Protein AF-F6HJ03-F1 (afdb_monomer)

Nearest PDB structures (foldseek):
  4quk-assembly1_A  TM=8.136E-01  e=7.201E-13  Medicago truncatula
  4qtz-assembly1_A  TM=8.258E-01  e=1.066E-12  Medicago truncatula
  4r1t-assembly1_A  TM=7.647E-01  e=1.677E-07  Petunia x hybrida
  2c29-assembly1_D  TM=6.782E-01  e=1.256E-05  Vitis vinifera
  3c1t-assembly2_B  TM=6.878E-01  e=2.752E-05  Vitis vinifera

Solvent-accessible surface area (backbone atoms only — not comparable to full-atom values): 9774 Å² total; per-residue (Å²): 106,65,47,39,79,55,58,88,66,86,64,42,62,86,41,71,45,50,74,85,47,59,46,37,60,68,57,24,58,76,70,65,36,58,72,38,32,53,49,38,52,54,51,54,50,53,54,50,53,55,52,48,51,52,51,50,51,71,71,37,88,82,54,78,61,91,72,80,70,80,69,57,94,47,88,81,75,65,86,75,71,50,90,58,79,78,68,75,54,71,70,57,54,47,53,53,46,40,70,77,38,69,79,51,91,69,82,91,69,70,100,59,93,64,80,78,77,60,49,42,41,59,48,44,64,71,37,44,75,72,73,54,80,71,74,55,67,70,58,55,51,48,54,50,53,52,54,35,37,78,69,67,76,48,88,122

InterPro domains:
  IPR036291 NAD(P)-binding domain superfamily [SSF51735] (3-151)
  IPR050425 NAD(P)-dependent dehydratase-like [PTHR10366] (2-48)

Foldseek 3Di:
DLFWDADPDAFAAADETELVGGHDLVSCVVVVVVSSNVVNVVVVVVVVVVVVVVVCCVPDPVVPDPDPPVPPPDVLPDHDADPDDAWDDVQVVQVLCCVVCVVPPDDNDDPDPDPDRHTYHYDHPSVVVVVDDDDDPSVVSVVVVVVCVVVVVDDD

Radius of gyration: 21.05 Å; Cα contacts (8 Å, |Δi|>4): 132; chains: 1; bounding box: 58×28×56 Å

Sequence (156 aa):
MASVAINGKPLAPDVLVDESWFLDPVFCEKSKLWYMLSKTLDEEAAWKDVAMAHIQAYELPMARGRYCLVGSELPMARGRYCLVGSILHCSETMKILQKLYPALNLPEKCADDKPYEPTHMVSQEKTKSLGIDFTPLEESLKDTVESLRERNFVSF

Mean predicted aligned error: 9.6 Å

Secondary structure (DSSP, 8-state):
-TTSS-SSS---TT-EE-TT----HHHHHHTT-HHHHHHHHHHHHHHHHHHHHHHHHHH-TT--S-------S-TT--S-----S----HHHHHHHHHHH-TTS----S-SS-SPPPPP-EE--HHHHHTT-PPPPHHHHHHHHHHHHHHTTS---

pLDDT: mean 79.63, std 11.71, range [48.16, 94.5]

Structure (mmCIF, N/CA/C/O backbone):
data_AF-F6HJ03-F1
#
_entry.id   AF-F6HJ03-F1
#
loop_
_atom_site.group_PDB
_atom_site.id
_atom_site.type_symbol
_atom_site.label_atom_id
_atom_site.label_alt_id
_atom_site.label_comp_id
_atom_site.label_asym_id
_atom_site.label_entity_id
_atom_site.label_seq_id
_atom_site.pdbx_PDB_ins_code
_atom_site.Cartn_x
_atom_site.Cartn_y
_atom_site.Cartn_z
_atom_site.occupancy
_atom_site.B_iso_or_equiv
_atom_site.auth_seq_id
_atom_site.auth_comp_id
_atom_site.auth_asym_id
_atom_site.auth_atom_id
_atom_site.pdbx_PDB_model_num
ATOM 1 N N . MET A 1 1 ? 2.002 -0.139 -3.272 1.00 54.53 1 MET A N 1
ATOM 2 C CA . MET A 1 1 ? 0.893 -0.251 -4.246 1.00 54.53 1 MET A CA 1
ATOM 3 C C . MET A 1 1 ? 0.705 0.988 -5.122 1.00 54.53 1 MET A C 1
ATOM 5 O O . MET A 1 1 ? -0.159 0.965 -5.978 1.00 54.53 1 MET A O 1
ATOM 9 N N . ALA A 1 2 ? 1.495 2.064 -4.977 1.00 53.56 2 ALA A N 1
ATOM 10 C CA . ALA A 1 2 ? 1.206 3.309 -5.697 1.00 53.56 2 ALA A CA 1
ATOM 11 C C . ALA A 1 2 ? 1.231 3.196 -7.239 1.00 53.56 2 ALA A C 1
ATOM 13 O O . ALA A 1 2 ? 0.485 3.901 -7.905 1.00 53.56 2 ALA A O 1
ATOM 14 N N . SER A 1 3 ? 2.055 2.297 -7.788 1.00 55.41 3 SER A N 1
ATOM 15 C CA . SER A 1 3 ? 2.236 2.086 -9.234 1.00 55.41 3 SER A CA 1
ATOM 16 C C . SER A 1 3 ? 1.724 0.730 -9.748 1.00 55.41 3 SER A C 1
ATOM 18 O O . SER A 1 3 ? 1.888 0.400 -10.923 1.00 55.41 3 SER A O 1
ATOM 20 N N . VAL A 1 4 ? 1.086 -0.070 -8.886 1.00 60.31 4 VAL A N 1
ATOM 21 C CA . VAL A 1 4 ? 0.601 -1.424 -9.199 1.00 60.31 4 VAL A CA 1
ATOM 22 C C . VAL A 1 4 ? -0.809 -1.577 -8.627 1.00 60.31 4 VAL A C 1
ATOM 24 O O . VAL A 1 4 ? -1.017 -1.232 -7.469 1.00 60.31 4 VAL A O 1
ATOM 27 N N . ALA A 1 5 ? -1.738 -2.123 -9.422 1.00 62.19 5 ALA A N 1
ATOM 28 C CA . ALA A 1 5 ? -3.153 -2.408 -9.105 1.00 62.19 5 ALA A CA 1
ATOM 29 C C . ALA A 1 5 ? -4.219 -1.362 -9.506 1.00 62.19 5 ALA A C 1
ATOM 31 O O . ALA A 1 5 ? -5.397 -1.601 -9.267 1.00 62.19 5 ALA A O 1
ATOM 32 N N . ILE A 1 6 ? -3.880 -0.260 -10.192 1.00 62.94 6 ILE A N 1
ATOM 33 C CA . ILE A 1 6 ? -4.892 0.693 -10.703 1.00 62.94 6 ILE A CA 1
ATOM 34 C C . ILE A 1 6 ? -4.880 0.739 -12.236 1.00 62.94 6 ILE A C 1
ATOM 36 O O . ILE A 1 6 ? -4.300 1.618 -12.860 1.00 62.94 6 ILE A O 1
ATOM 40 N N . ASN A 1 7 ? -5.519 -0.239 -12.870 1.00 63.06 7 ASN A N 1
ATOM 41 C CA . ASN A 1 7 ? -5.595 -0.341 -14.335 1.00 63.06 7 ASN A CA 1
ATOM 42 C C . ASN A 1 7 ? -7.036 -0.434 -14.859 1.00 63.06 7 ASN A C 1
ATOM 44 O O . ASN A 1 7 ? -7.264 -0.893 -15.975 1.00 63.06 7 ASN A O 1
ATOM 48 N N . GLY A 1 8 ? -8.015 -0.062 -14.029 1.00 62.31 8 GLY A N 1
ATOM 49 C CA . GLY A 1 8 ? -9.439 -0.149 -14.356 1.00 62.31 8 GLY A CA 1
ATOM 50 C C . GLY A 1 8 ? -10.001 -1.575 -14.415 1.00 62.31 8 GLY A C 1
ATOM 51 O O . GLY A 1 8 ? -11.199 -1.730 -14.649 1.00 62.31 8 GLY A O 1
ATOM 52 N N . LYS A 1 9 ? -9.186 -2.618 -14.192 1.00 71.88 9 LYS A N 1
ATOM 53 C CA . LYS A 1 9 ? -9.682 -3.993 -14.060 1.00 71.88 9 LYS A CA 1
ATOM 54 C C . LYS A 1 9 ? -10.305 -4.186 -12.673 1.00 71.88 9 LYS A C 1
ATOM 56 O O . LYS A 1 9 ? -9.750 -3.688 -11.693 1.00 71.88 9 LYS A O 1
ATOM 61 N N . PRO A 1 10 ? -11.428 -4.915 -12.565 1.00 72.25 10 PRO A N 1
ATOM 62 C CA . PRO A 1 10 ? -12.015 -5.231 -11.271 1.00 72.25 10 PRO A CA 1
ATOM 63 C C . PRO A 1 10 ? -11.054 -6.104 -10.452 1.00 72.25 10 PRO A C 1
ATOM 65 O O . PRO A 1 10 ? -10.577 -7.134 -10.929 1.00 72.25 10 PRO A O 1
ATOM 68 N N . LEU A 1 11 ? -10.775 -5.681 -9.220 1.00 77.31 11 LEU A N 1
ATOM 69 C CA . LEU A 1 11 ? -9.987 -6.438 -8.249 1.00 77.31 11 LEU A CA 1
ATOM 70 C C . LEU A 1 11 ? -10.939 -7.327 -7.446 1.00 77.31 11 LEU A C 1
ATOM 72 O O . LEU A 1 11 ? -11.557 -6.873 -6.487 1.00 77.31 11 LEU A O 1
ATOM 76 N N . ALA A 1 12 ? -11.106 -8.573 -7.886 1.00 79.19 12 ALA A N 1
ATOM 77 C CA . ALA A 1 12 ? -11.868 -9.584 -7.157 1.00 79.19 12 ALA A CA 1
ATOM 78 C C . ALA A 1 12 ? -10.961 -10.370 -6.179 1.00 79.19 12 ALA A C 1
ATOM 80 O O . ALA A 1 12 ? -9.738 -10.340 -6.336 1.00 79.19 12 ALA A O 1
ATOM 81 N N . PRO A 1 13 ? -11.522 -11.083 -5.181 1.00 79.38 13 PRO A N 1
ATOM 82 C CA . PRO A 1 13 ? -10.727 -11.767 -4.154 1.00 79.38 13 PRO A CA 1
ATOM 83 C C . PRO A 1 13 ? -9.775 -12.858 -4.624 1.00 79.38 13 PRO A C 1
ATOM 85 O O . PRO A 1 13 ? -8.766 -13.130 -3.979 1.00 79.38 13 PRO A O 1
ATOM 88 N N . ASP A 1 14 ? -10.082 -13.467 -5.756 1.00 82.69 14 ASP A N 1
ATOM 89 C CA . ASP A 1 14 ? -9.282 -14.490 -6.415 1.00 82.69 14 ASP A CA 1
ATOM 90 C C . ASP A 1 14 ? -8.195 -13.910 -7.335 1.00 82.69 14 ASP A C 1
ATOM 92 O O . ASP A 1 14 ? -7.347 -14.652 -7.834 1.00 82.69 14 ASP A O 1
ATOM 96 N N . VAL A 1 15 ? -8.173 -12.590 -7.546 1.00 86.56 15 VAL A N 1
ATOM 97 C CA . VAL A 1 15 ? -7.176 -11.939 -8.398 1.00 86.56 15 VAL A CA 1
ATOM 98 C C . VAL A 1 15 ? -5.832 -11.875 -7.678 1.00 86.56 15 VAL A C 1
ATOM 100 O O . VAL A 1 15 ? -5.699 -11.255 -6.620 1.00 86.56 15 VAL A O 1
ATOM 103 N N . LEU A 1 16 ? -4.818 -12.477 -8.303 1.00 86.81 16 LEU A N 1
ATOM 104 C CA . LEU A 1 16 ? -3.418 -12.353 -7.915 1.00 86.81 16 LEU A CA 1
ATOM 105 C C . LEU A 1 16 ? -2.748 -11.247 -8.742 1.00 86.81 16 LEU A C 1
ATOM 107 O O . LEU A 1 16 ? -2.538 -11.386 -9.946 1.00 86.81 16 LEU A O 1
ATOM 111 N N . VAL A 1 17 ? -2.425 -10.140 -8.086 1.00 86.56 17 VAL A N 1
ATOM 112 C CA . VAL A 1 17 ? -1.685 -9.017 -8.664 1.00 86.56 17 VAL A CA 1
ATOM 113 C C . VAL A 1 17 ? -0.187 -9.295 -8.569 1.00 86.56 17 VAL A C 1
ATOM 115 O O . VAL A 1 17 ? 0.306 -9.699 -7.522 1.00 86.56 17 VAL A O 1
ATOM 118 N N . ASP A 1 18 ? 0.556 -9.048 -9.640 1.00 87.06 18 ASP A N 1
ATOM 119 C CA . ASP A 1 18 ? 2.006 -9.256 -9.695 1.00 87.06 18 ASP A CA 1
ATOM 120 C C . ASP A 1 18 ? 2.720 -8.087 -10.395 1.00 87.06 18 ASP A C 1
ATOM 122 O O . ASP A 1 18 ? 2.120 -7.068 -10.754 1.00 87.06 18 ASP A O 1
ATOM 126 N N . GLU A 1 19 ? 4.022 -8.231 -10.625 1.00 86.06 19 GLU A N 1
ATOM 127 C CA . GLU A 1 19 ? 4.853 -7.218 -11.269 1.00 86.06 19 GLU A CA 1
ATOM 128 C C . GLU A 1 19 ? 4.589 -7.027 -12.769 1.00 86.06 19 GLU A C 1
ATOM 130 O O . GLU A 1 19 ? 5.230 -6.169 -13.383 1.00 86.06 19 GLU A O 1
ATOM 135 N N . SER A 1 20 ? 3.672 -7.781 -13.380 1.00 85.25 20 SER A N 1
ATOM 136 C CA . SER A 1 20 ? 3.187 -7.535 -14.743 1.00 85.25 20 SER A CA 1
ATOM 137 C C . SER A 1 20 ? 2.055 -6.504 -14.780 1.00 85.25 20 SER A C 1
ATOM 139 O O . SER A 1 20 ? 1.739 -5.965 -15.841 1.00 85.25 20 SER A O 1
ATOM 141 N N . TRP A 1 21 ? 1.455 -6.179 -13.630 1.00 84.44 21 TRP A N 1
ATOM 142 C CA . TRP A 1 21 ? 0.399 -5.176 -13.549 1.00 84.44 21 TRP A CA 1
ATOM 143 C C . TRP A 1 21 ? 0.998 -3.771 -13.585 1.00 84.44 21 TRP A C 1
ATOM 145 O O . TRP A 1 21 ? 1.752 -3.364 -12.701 1.00 84.44 21 TRP A O 1
ATOM 155 N N . PHE A 1 22 ? 0.647 -3.006 -14.614 1.00 79.50 22 PHE A N 1
ATOM 156 C CA . PHE A 1 22 ? 0.997 -1.593 -14.736 1.00 79.50 22 PHE A CA 1
ATOM 157 C C . PHE A 1 22 ? -0.232 -0.733 -14.488 1.00 79.50 22 PHE A C 1
ATOM 159 O O . PHE A 1 22 ? -1.340 -1.093 -14.887 1.00 79.50 22 PHE A O 1
ATOM 166 N N . LEU A 1 23 ? -0.018 0.385 -13.804 1.00 76.69 23 LEU A N 1
ATOM 167 C CA . LEU A 1 23 ? -1.019 1.422 -13.625 1.00 76.69 23 LEU A CA 1
ATOM 168 C C . LEU A 1 23 ? -1.251 2.153 -14.957 1.00 76.69 23 LEU A C 1
ATOM 170 O O . LEU A 1 23 ? -0.302 2.360 -15.709 1.00 76.69 23 LEU A O 1
ATOM 174 N N . ASP A 1 24 ? -2.501 2.515 -15.259 1.00 82.38 24 ASP A N 1
ATOM 175 C CA . ASP A 1 24 ? -2.847 3.284 -16.464 1.00 82.38 24 ASP A CA 1
ATOM 176 C C . ASP A 1 24 ? -2.868 4.792 -16.131 1.00 82.38 24 ASP A C 1
ATOM 178 O O . ASP A 1 24 ? -3.784 5.247 -15.431 1.00 82.38 24 ASP A O 1
ATOM 182 N N . PRO A 1 25 ? -1.896 5.593 -16.621 1.00 82.75 25 PRO A N 1
ATOM 183 C CA . PRO A 1 25 ? -1.833 7.027 -16.340 1.00 82.75 25 PRO A CA 1
ATOM 184 C C . PRO A 1 25 ? -3.106 7.772 -16.758 1.00 82.75 25 PRO A C 1
ATOM 186 O O . PRO A 1 25 ? -3.555 8.672 -16.048 1.00 82.75 25 PRO A O 1
ATOM 189 N N . VAL A 1 26 ? -3.734 7.357 -17.864 1.00 85.00 26 VAL A N 1
ATOM 190 C CA . VAL A 1 26 ? -4.960 7.977 -18.384 1.00 85.00 26 VAL A CA 1
ATOM 191 C C . VAL A 1 26 ? -6.129 7.702 -17.446 1.00 85.00 26 VAL A C 1
ATOM 193 O O . VAL A 1 26 ? -6.956 8.582 -17.196 1.00 85.00 26 VAL A O 1
ATOM 196 N N . PHE A 1 27 ? -6.207 6.489 -16.898 1.00 83.62 27 PHE A N 1
ATOM 197 C CA . PHE A 1 27 ? -7.199 6.162 -15.879 1.00 83.62 27 PHE A CA 1
ATOM 198 C C . PHE A 1 27 ? -6.979 6.985 -14.604 1.00 83.62 27 PHE A C 1
ATOM 200 O O . PHE A 1 27 ? -7.937 7.542 -14.066 1.00 83.62 27 PHE A O 1
ATOM 207 N N . CYS A 1 28 ? -5.737 7.103 -14.126 1.00 84.06 28 CYS A N 1
ATOM 208 C CA . CYS A 1 28 ? -5.441 7.883 -12.924 1.00 84.06 28 CYS A CA 1
ATOM 209 C C . CYS A 1 28 ? -5.750 9.371 -13.088 1.00 84.06 28 CYS A C 1
ATOM 211 O O . CYS A 1 28 ? -6.293 9.971 -12.160 1.00 84.06 28 CYS A O 1
ATOM 213 N N . GLU A 1 29 ? -5.472 9.952 -14.253 1.00 86.75 29 GLU A N 1
ATOM 214 C CA . GLU A 1 29 ? -5.840 11.334 -14.561 1.00 86.75 29 GLU A CA 1
ATOM 215 C C . GLU A 1 29 ? -7.366 11.521 -14.573 1.00 86.75 29 GLU A C 1
ATOM 217 O O . GLU A 1 29 ? -7.892 12.396 -13.880 1.00 86.75 29 GLU A O 1
ATOM 222 N N . LYS A 1 30 ? -8.102 10.646 -15.276 1.00 88.69 30 LYS A N 1
ATOM 223 C CA . LYS A 1 30 ? -9.577 10.686 -15.333 1.00 88.69 30 LYS A CA 1
ATOM 224 C C . LYS A 1 30 ? -10.221 10.551 -13.954 1.00 88.69 30 LYS A C 1
ATOM 226 O O . LYS A 1 30 ? -11.176 11.262 -13.647 1.00 88.69 30 LYS A O 1
ATOM 231 N N . SER A 1 31 ? -9.677 9.670 -13.121 1.00 85.50 31 SER A N 1
ATOM 232 C CA . SER A 1 31 ? -10.146 9.415 -11.756 1.00 85.50 31 SER A CA 1
ATOM 233 C C . SER A 1 31 ? -9.584 10.405 -10.724 1.00 85.50 31 SER A C 1
ATOM 235 O O . SER A 1 31 ? -9.883 10.277 -9.539 1.00 85.50 31 SER A O 1
ATOM 237 N N . LYS A 1 32 ? -8.787 11.402 -11.148 1.00 89.94 32 LYS A N 1
ATOM 238 C CA . LYS A 1 32 ? -8.140 12.420 -10.294 1.00 89.94 32 LYS A CA 1
ATOM 239 C C . LYS A 1 32 ? -7.261 11.834 -9.178 1.00 89.94 32 LYS A C 1
ATOM 241 O O . LYS A 1 32 ? -7.121 12.415 -8.101 1.00 89.94 32 LYS A O 1
ATOM 246 N N . LEU A 1 33 ? -6.638 10.686 -9.435 1.00 86.25 33 LEU A N 1
ATOM 247 C CA . LEU A 1 33 ? -5.732 9.989 -8.521 1.00 86.25 33 LEU A CA 1
ATOM 248 C C . LEU A 1 33 ? -4.299 10.525 -8.662 1.00 86.25 33 LEU A C 1
ATOM 250 O O . LEU A 1 33 ? -3.376 9.803 -9.039 1.00 86.25 33 LEU A O 1
ATOM 254 N N . TRP A 1 34 ? -4.108 11.811 -8.363 1.00 87.88 34 TRP A N 1
ATOM 255 C CA . TRP A 1 34 ? -2.873 12.552 -8.661 1.00 87.88 34 TRP A CA 1
ATOM 256 C C . TRP A 1 34 ? -1.612 11.977 -8.017 1.00 87.88 34 TRP A C 1
ATOM 258 O O . TRP A 1 34 ? -0.561 11.944 -8.651 1.00 87.88 34 TRP A O 1
ATOM 268 N N . TYR A 1 35 ? -1.713 11.488 -6.778 1.00 85.88 35 TYR A N 1
ATOM 269 C CA . TYR A 1 35 ? -0.581 10.859 -6.095 1.00 85.88 35 TYR A CA 1
ATOM 270 C C . TYR A 1 35 ? -0.092 9.615 -6.851 1.00 85.88 35 TYR A C 1
ATOM 272 O O . TYR A 1 35 ? 1.104 9.447 -7.077 1.00 85.88 35 TYR A O 1
ATOM 280 N N . MET A 1 36 ? -1.026 8.774 -7.295 1.00 83.69 36 MET A N 1
ATOM 281 C CA . MET A 1 36 ? -0.728 7.538 -8.022 1.00 83.69 36 MET A CA 1
ATOM 282 C C . MET A 1 36 ? -0.182 7.840 -9.422 1.00 83.69 36 MET A C 1
ATOM 284 O O . MET A 1 36 ? 0.782 7.212 -9.862 1.00 83.69 36 MET A O 1
ATOM 288 N N . LEU A 1 37 ? -0.746 8.856 -10.089 1.00 85.25 37 LEU A N 1
ATOM 289 C CA . LEU A 1 37 ? -0.254 9.343 -11.376 1.00 85.25 37 LEU A CA 1
ATOM 290 C C . LEU A 1 37 ? 1.200 9.815 -11.273 1.00 85.25 37 LEU A C 1
ATOM 292 O O . LEU A 1 37 ? 2.042 9.351 -12.033 1.00 85.25 37 LEU A O 1
ATOM 296 N N . SER A 1 38 ? 1.507 10.677 -10.298 1.00 85.44 38 SER A N 1
ATOM 297 C CA . SER A 1 38 ? 2.872 11.167 -10.067 1.00 85.44 38 SER A CA 1
ATOM 298 C C . SER A 1 38 ? 3.848 10.016 -9.835 1.00 85.44 38 SER A C 1
ATOM 300 O O . SER A 1 38 ? 4.876 9.959 -10.499 1.00 85.44 38 SER A O 1
ATOM 302 N N . LYS A 1 39 ? 3.504 9.049 -8.972 1.00 85.69 39 LYS A N 1
ATOM 303 C CA . LYS A 1 39 ? 4.372 7.889 -8.718 1.00 85.69 39 LYS A CA 1
ATOM 304 C C . LYS A 1 39 ? 4.613 7.030 -9.955 1.00 85.69 39 LYS A C 1
ATOM 306 O O . LYS A 1 39 ? 5.706 6.499 -10.109 1.00 85.69 39 LYS A O 1
ATOM 311 N N . THR A 1 40 ? 3.620 6.916 -10.831 1.00 83.00 40 THR A N 1
ATOM 312 C CA . THR A 1 40 ? 3.753 6.159 -12.082 1.00 83.00 40 THR A CA 1
ATOM 313 C C . THR A 1 40 ? 4.660 6.877 -13.079 1.00 83.00 40 THR A C 1
ATOM 315 O O . THR A 1 40 ? 5.532 6.248 -13.672 1.00 83.00 40 THR A O 1
ATOM 318 N N . LEU A 1 41 ? 4.496 8.194 -13.232 1.00 84.81 41 LEU A N 1
ATOM 319 C CA . LEU A 1 41 ? 5.326 9.001 -14.129 1.00 84.81 41 LEU A CA 1
ATOM 320 C C . LEU A 1 41 ? 6.790 9.046 -13.673 1.00 84.81 41 LEU A C 1
ATOM 322 O O . LEU A 1 41 ? 7.684 8.928 -14.509 1.00 84.81 41 LEU A O 1
ATOM 326 N N . ASP A 1 42 ? 7.033 9.157 -12.363 1.00 84.62 42 ASP A N 1
ATOM 327 C CA . ASP A 1 42 ? 8.383 9.101 -11.789 1.00 84.62 42 ASP A CA 1
ATOM 328 C C . ASP A 1 42 ? 9.060 7.749 -12.088 1.00 84.62 42 ASP A C 1
ATOM 330 O O . ASP A 1 42 ? 10.228 7.709 -12.480 1.00 84.62 42 ASP A O 1
ATOM 334 N N . GLU A 1 43 ? 8.326 6.635 -11.944 1.00 82.12 43 GLU A N 1
ATOM 335 C CA . GLU A 1 43 ? 8.821 5.291 -12.275 1.00 82.12 43 GLU A CA 1
ATOM 336 C C . GLU A 1 43 ? 9.164 5.185 -13.772 1.00 82.12 43 GLU A C 1
ATOM 338 O O . GLU A 1 43 ? 10.252 4.728 -14.125 1.00 82.12 43 GLU A O 1
ATOM 343 N N . GLU A 1 44 ? 8.282 5.651 -14.663 1.00 84.38 44 GLU A N 1
ATOM 344 C CA . GLU A 1 44 ? 8.499 5.612 -16.116 1.00 84.38 44 GLU A CA 1
ATOM 345 C C . GLU A 1 44 ? 9.703 6.463 -16.558 1.00 84.38 44 GLU A C 1
ATOM 347 O O . GLU A 1 44 ? 10.488 6.031 -17.407 1.00 84.38 44 GLU A O 1
ATOM 352 N N . ALA A 1 45 ? 9.874 7.652 -15.975 1.00 84.88 45 ALA A N 1
ATOM 353 C CA . ALA A 1 45 ? 11.022 8.515 -16.240 1.00 84.88 45 ALA A CA 1
ATOM 354 C C . ALA A 1 45 ? 12.336 7.843 -15.816 1.00 84.88 45 ALA A C 1
ATOM 356 O O . ALA A 1 45 ? 13.269 7.765 -16.616 1.00 84.88 45 ALA A O 1
ATOM 357 N N . ALA A 1 46 ? 12.379 7.258 -14.614 1.00 82.88 46 ALA A N 1
ATOM 358 C CA . ALA A 1 46 ? 13.560 6.551 -14.127 1.00 82.88 46 ALA A CA 1
ATOM 359 C C . ALA A 1 46 ? 13.960 5.379 -15.044 1.00 82.88 46 ALA A C 1
ATOM 361 O O . ALA A 1 46 ? 15.142 5.200 -15.346 1.00 82.88 46 ALA A O 1
ATOM 362 N N . TRP A 1 47 ? 12.989 4.604 -15.543 1.00 81.81 47 TRP A N 1
ATOM 363 C CA . TRP A 1 47 ? 13.260 3.529 -16.505 1.00 81.81 47 TRP A CA 1
ATOM 364 C C . TRP A 1 47 ? 13.846 4.050 -17.821 1.00 81.81 47 TRP A C 1
ATOM 366 O O . TRP A 1 47 ? 14.795 3.456 -18.343 1.00 81.81 47 TRP A O 1
ATOM 376 N N . LYS A 1 48 ? 13.309 5.157 -18.351 1.00 83.69 48 LYS A N 1
ATOM 377 C CA . LYS A 1 48 ? 13.812 5.788 -19.581 1.00 83.69 48 LYS A CA 1
ATOM 378 C C . LYS A 1 48 ? 15.240 6.292 -19.410 1.00 83.69 48 LYS A C 1
ATOM 380 O O . LYS A 1 48 ? 16.070 6.016 -20.274 1.00 83.69 48 LYS A O 1
ATOM 385 N N . ASP A 1 49 ? 15.538 6.955 -18.298 1.00 78.56 49 ASP A N 1
ATOM 386 C CA . ASP A 1 49 ? 16.870 7.496 -18.020 1.00 78.56 49 ASP A CA 1
ATOM 387 C C . ASP A 1 49 ? 17.916 6.381 -17.908 1.00 78.56 49 ASP A C 1
ATOM 389 O O . ASP A 1 49 ? 18.982 6.457 -18.525 1.00 78.56 49 ASP A O 1
ATOM 393 N N . VAL A 1 50 ? 17.596 5.295 -17.195 1.00 76.69 50 VAL A N 1
ATOM 394 C CA . VAL A 1 50 ? 18.488 4.132 -17.073 1.00 76.69 50 VAL A CA 1
ATOM 395 C C . VAL A 1 50 ? 18.715 3.462 -18.429 1.00 76.69 50 VAL A C 1
ATOM 397 O O . VAL A 1 50 ? 19.858 3.138 -18.761 1.00 76.69 50 VAL A O 1
ATOM 400 N N . ALA A 1 51 ? 17.662 3.258 -19.226 1.00 78.19 51 ALA A N 1
ATOM 401 C CA . ALA A 1 51 ? 17.784 2.663 -20.556 1.00 78.19 51 ALA A CA 1
ATOM 40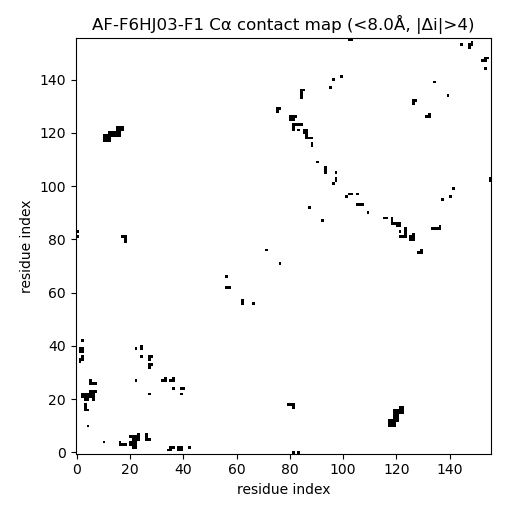2 C C . ALA A 1 51 ? 18.621 3.545 -21.497 1.00 78.19 51 ALA A C 1
ATOM 404 O O . ALA A 1 51 ? 19.508 3.043 -22.187 1.00 78.19 51 ALA A O 1
ATOM 405 N N . MET A 1 52 ? 18.390 4.860 -21.477 1.00 77.75 52 MET A N 1
ATOM 406 C CA . MET A 1 52 ? 19.133 5.826 -22.282 1.00 77.75 52 MET A CA 1
ATOM 407 C C . MET A 1 52 ? 20.612 5.860 -21.901 1.00 77.75 52 MET A C 1
ATOM 409 O O . MET A 1 52 ? 21.472 5.818 -22.778 1.00 77.75 52 MET A O 1
ATOM 413 N N . ALA A 1 53 ? 20.921 5.858 -20.602 1.00 75.62 53 ALA A N 1
ATOM 414 C CA . ALA A 1 53 ? 22.294 5.797 -20.115 1.00 75.62 53 ALA A CA 1
ATOM 415 C C . ALA A 1 53 ? 23.011 4.513 -20.569 1.00 75.62 53 ALA A C 1
ATOM 417 O O . ALA A 1 53 ? 24.169 4.575 -20.982 1.00 75.62 53 ALA A O 1
ATOM 418 N N . HIS A 1 54 ? 22.325 3.360 -20.551 1.00 70.56 54 HIS A N 1
ATOM 419 C CA . HIS A 1 54 ? 22.880 2.110 -21.081 1.00 70.56 54 HIS A CA 1
ATOM 420 C C . HIS A 1 54 ? 23.160 2.212 -22.585 1.00 70.56 54 HIS A C 1
ATOM 422 O O . HIS A 1 54 ? 24.268 1.893 -23.007 1.00 70.56 54 HIS A O 1
ATOM 428 N N . ILE A 1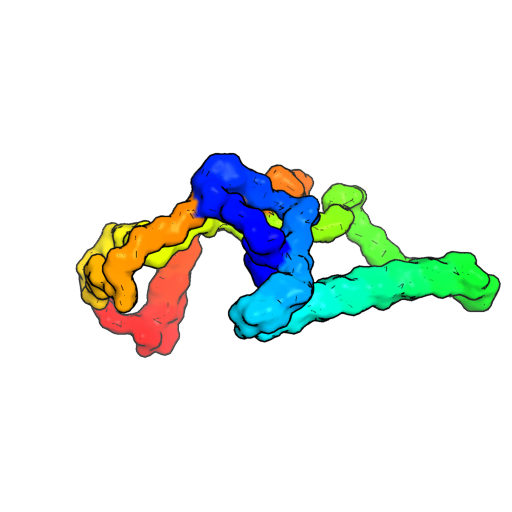 55 ? 22.198 2.683 -23.386 1.00 78.06 55 ILE A N 1
ATOM 429 C CA . ILE A 1 55 ? 22.361 2.845 -24.841 1.00 78.06 55 ILE A CA 1
ATOM 430 C C . ILE A 1 55 ? 23.550 3.763 -25.148 1.00 78.06 55 ILE A C 1
ATOM 432 O O . ILE A 1 55 ? 24.453 3.376 -25.887 1.00 78.06 55 ILE A O 1
ATOM 436 N N . GLN A 1 56 ? 23.614 4.935 -24.514 1.00 74.56 56 GLN A N 1
ATOM 437 C CA . GLN A 1 56 ? 24.697 5.899 -24.725 1.00 74.56 56 GLN A CA 1
ATOM 438 C C . GLN A 1 56 ? 26.073 5.344 -24.341 1.00 74.56 56 GLN A C 1
ATOM 440 O O . GLN A 1 56 ? 27.054 5.609 -25.035 1.00 74.56 56 GLN A O 1
ATOM 445 N N . ALA A 1 57 ? 26.161 4.552 -23.268 1.00 68.94 57 ALA A N 1
ATOM 446 C CA . ALA A 1 57 ? 27.407 3.898 -22.877 1.00 68.94 57 ALA A CA 1
ATOM 447 C C . ALA A 1 57 ? 27.891 2.875 -23.923 1.00 68.94 57 ALA A C 1
ATOM 449 O O . ALA A 1 57 ? 29.097 2.720 -24.102 1.00 68.94 57 ALA A O 1
ATOM 450 N N . TYR A 1 58 ? 26.975 2.198 -24.626 1.00 69.44 58 TYR A N 1
ATOM 451 C CA . TYR A 1 58 ? 27.313 1.263 -25.705 1.00 69.44 58 TYR A CA 1
ATOM 452 C C . TYR A 1 58 ? 27.633 1.959 -27.035 1.00 69.44 58 TYR A C 1
ATOM 454 O O . TYR A 1 58 ? 28.504 1.496 -27.770 1.00 69.44 58 TYR A O 1
ATOM 462 N N . GLU A 1 59 ? 26.935 3.047 -27.362 1.00 78.56 59 GLU A N 1
ATOM 463 C CA . GLU A 1 59 ? 27.033 3.705 -28.670 1.00 78.56 59 GLU A CA 1
ATOM 464 C C . GLU A 1 59 ? 28.193 4.703 -28.783 1.00 78.56 59 GLU A C 1
ATOM 466 O O . GLU A 1 59 ? 28.682 4.945 -29.887 1.00 78.56 59 GLU A O 1
ATOM 471 N N . LEU A 1 60 ? 28.667 5.285 -27.675 1.00 69.19 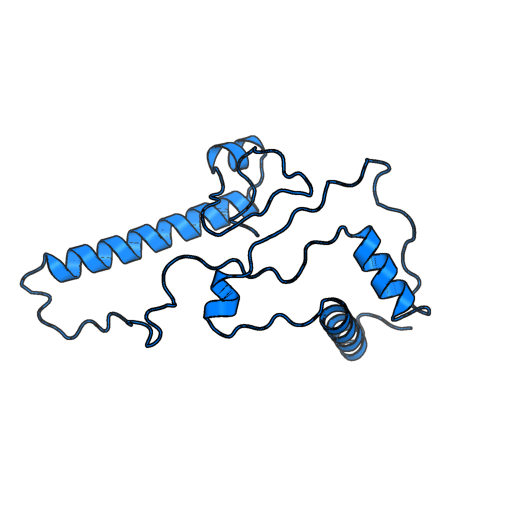60 LEU A N 1
ATOM 472 C CA . LEU A 1 60 ? 29.723 6.299 -27.707 1.00 69.19 60 LEU A CA 1
ATOM 473 C C . LEU A 1 60 ? 31.124 5.658 -27.698 1.00 69.19 60 LEU A C 1
ATOM 475 O O . LEU A 1 60 ? 31.551 5.129 -26.674 1.00 69.19 60 LEU A O 1
ATOM 479 N N . PRO A 1 61 ? 31.943 5.799 -28.761 1.00 63.75 61 PRO A N 1
ATOM 480 C CA . PRO A 1 61 ? 33.302 5.237 -28.796 1.00 63.75 61 PRO A CA 1
ATOM 481 C C . PRO A 1 61 ? 34.237 5.822 -27.724 1.00 63.75 61 PRO A C 1
ATOM 483 O O . PRO A 1 61 ? 35.259 5.222 -27.385 1.00 63.75 61 PRO A O 1
ATOM 486 N N . MET A 1 62 ? 33.895 7.010 -27.205 1.00 64.00 6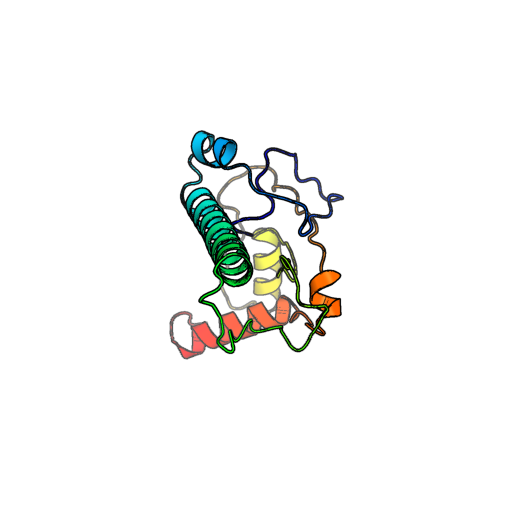2 MET A N 1
ATOM 487 C CA . MET A 1 62 ? 34.607 7.703 -26.126 1.00 64.00 62 MET A CA 1
ATOM 488 C C . MET A 1 62 ? 34.199 7.229 -24.725 1.00 64.00 62 MET A C 1
ATOM 490 O O . MET A 1 62 ? 34.905 7.536 -23.767 1.00 64.00 62 MET A O 1
ATOM 494 N N . ALA A 1 63 ? 33.135 6.428 -24.597 1.00 58.47 63 ALA A N 1
ATOM 495 C CA . ALA A 1 63 ? 32.721 5.736 -23.373 1.00 58.47 63 ALA A CA 1
ATOM 496 C C . ALA A 1 63 ? 33.679 4.570 -23.025 1.00 58.47 63 ALA A C 1
ATOM 498 O O . ALA A 1 63 ? 33.292 3.485 -22.600 1.00 58.47 63 ALA A O 1
ATOM 499 N N . ARG A 1 64 ? 34.985 4.778 -23.205 1.00 49.84 64 ARG A N 1
ATOM 500 C CA . ARG A 1 64 ? 36.055 3.861 -22.809 1.00 49.84 64 ARG A CA 1
ATOM 501 C C . ARG A 1 64 ? 36.482 4.189 -21.381 1.00 49.84 64 ARG A C 1
ATOM 503 O O . ARG A 1 64 ? 37.573 4.690 -21.135 1.00 49.84 64 ARG A O 1
ATOM 510 N N . GLY A 1 65 ? 35.593 3.923 -20.435 1.00 55.94 65 GLY A N 1
ATOM 511 C CA . GLY A 1 65 ? 35.853 3.988 -18.999 1.00 55.94 65 GLY A CA 1
ATOM 512 C C . GLY A 1 65 ? 35.138 2.840 -18.297 1.00 55.94 65 GLY A C 1
ATOM 513 O O . GLY A 1 65 ? 34.202 2.265 -18.847 1.00 55.94 65 GLY A O 1
ATOM 514 N N . ARG A 1 66 ? 35.575 2.474 -17.085 1.00 48.50 66 ARG A N 1
ATOM 515 C CA . ARG A 1 66 ? 34.822 1.538 -16.237 1.00 48.50 66 ARG A CA 1
ATOM 516 C C . ARG A 1 66 ? 33.525 2.225 -15.811 1.00 48.50 66 ARG A C 1
ATOM 518 O O . ARG A 1 66 ? 33.495 2.885 -14.777 1.00 48.50 66 ARG A O 1
ATOM 525 N N . TYR A 1 67 ? 32.466 2.098 -16.601 1.00 51.22 67 TYR A N 1
ATOM 526 C CA . TYR A 1 67 ? 31.129 2.343 -16.086 1.00 51.22 67 TYR A CA 1
ATOM 527 C C . TYR A 1 67 ? 30.887 1.280 -15.019 1.00 51.22 67 TYR A C 1
ATOM 529 O O . TYR A 1 67 ? 30.863 0.088 -15.325 1.00 51.22 67 TYR A O 1
ATOM 537 N N . CYS A 1 68 ? 30.734 1.699 -13.762 1.00 48.16 68 CYS A N 1
ATOM 538 C CA . CYS A 1 68 ? 30.041 0.883 -12.774 1.00 48.16 68 CYS A CA 1
ATOM 539 C C . CYS A 1 68 ? 28.575 0.828 -13.205 1.00 48.16 68 CYS A C 1
ATOM 541 O O . CYS A 1 68 ? 27.720 1.515 -12.653 1.00 48.16 68 CYS A O 1
ATOM 543 N N . LEU A 1 69 ? 28.280 0.013 -14.218 1.00 51.91 69 LEU A N 1
ATOM 544 C CA . LEU A 1 69 ? 26.990 -0.643 -14.257 1.00 51.91 69 LEU A CA 1
ATOM 545 C C . LEU A 1 69 ? 26.992 -1.474 -12.983 1.00 51.91 69 LEU A C 1
ATOM 547 O O . LEU A 1 69 ? 27.718 -2.464 -12.899 1.00 51.91 69 LEU A O 1
ATOM 551 N N . VAL A 1 70 ? 26.301 -0.989 -11.951 1.00 51.16 70 VAL A N 1
ATOM 552 C CA . VAL A 1 70 ? 26.085 -1.738 -10.715 1.00 51.16 70 VAL A CA 1
ATOM 553 C C . VAL A 1 70 ? 25.217 -2.926 -11.113 1.00 51.16 70 VAL A C 1
ATOM 555 O O . VAL A 1 70 ? 23.994 -2.909 -11.016 1.00 51.16 70 VAL A O 1
ATOM 558 N N . GLY A 1 71 ? 25.863 -3.943 -11.675 1.00 48.72 71 GLY A N 1
ATOM 559 C CA . GLY A 1 71 ? 25.319 -5.271 -11.772 1.00 48.72 71 GLY A CA 1
ATOM 560 C C . GLY A 1 71 ? 25.178 -5.713 -10.337 1.00 48.72 71 GLY A C 1
ATOM 561 O O . GLY A 1 71 ? 26.175 -6.026 -9.694 1.00 48.72 71 GLY A O 1
ATOM 562 N N . SER A 1 72 ? 23.953 -5.638 -9.823 1.00 51.06 72 SER A N 1
ATOM 563 C CA . SER A 1 72 ? 23.610 -6.272 -8.561 1.00 51.06 72 SER A CA 1
ATOM 564 C C . SER A 1 72 ? 24.232 -7.669 -8.544 1.00 51.06 72 SER A C 1
ATOM 566 O O . SER A 1 72 ? 24.077 -8.428 -9.505 1.00 51.06 72 SER A O 1
ATOM 568 N N . GLU A 1 73 ? 24.946 -7.997 -7.468 1.00 54.12 73 GLU A N 1
ATOM 569 C CA . GLU A 1 73 ? 25.601 -9.299 -7.280 1.00 54.12 73 GLU A CA 1
ATOM 570 C C . GLU A 1 73 ? 24.584 -10.457 -7.211 1.00 54.12 73 GLU A C 1
ATOM 572 O O . GLU A 1 73 ? 24.954 -11.627 -7.229 1.00 54.12 73 GLU A O 1
ATOM 577 N N . LEU A 1 74 ? 23.286 -10.129 -7.200 1.00 57.78 74 LEU A N 1
ATOM 578 C CA . LEU A 1 74 ? 22.161 -11.033 -7.382 1.00 57.78 74 LEU A CA 1
ATOM 579 C C . LEU A 1 74 ? 21.650 -10.939 -8.832 1.00 57.78 74 LEU A C 1
ATOM 581 O O . LEU A 1 74 ? 20.876 -10.031 -9.150 1.00 57.78 74 LEU A O 1
ATOM 585 N N . PRO A 1 75 ? 21.968 -11.913 -9.713 1.00 60.19 75 PRO A N 1
ATOM 586 C CA . PRO A 1 75 ? 21.402 -11.993 -11.066 1.00 60.19 75 PRO A CA 1
ATOM 587 C C . PRO A 1 75 ? 19.866 -11.989 -11.075 1.00 60.19 75 PRO A C 1
ATOM 589 O O . PRO A 1 75 ? 19.248 -11.598 -12.064 1.00 60.19 75 PRO A O 1
ATOM 592 N N . MET A 1 76 ? 19.268 -12.413 -9.956 1.00 59.62 76 MET A N 1
ATOM 593 C CA . MET A 1 76 ? 17.830 -12.495 -9.719 1.00 59.62 76 MET A CA 1
ATOM 594 C C . MET A 1 76 ? 17.180 -11.159 -9.345 1.00 59.62 76 MET A C 1
ATOM 596 O O . MET A 1 76 ? 15.958 -11.090 -9.382 1.00 59.62 76 MET A O 1
ATOM 600 N N . ALA A 1 77 ? 17.948 -10.109 -9.021 1.00 66.88 77 ALA A N 1
ATOM 601 C CA . ALA A 1 77 ? 17.463 -8.779 -8.631 1.00 66.88 77 ALA A CA 1
ATOM 602 C C . ALA A 1 77 ? 17.272 -7.853 -9.855 1.00 66.88 77 ALA A C 1
ATOM 604 O O . ALA A 1 77 ? 17.953 -6.837 -9.998 1.00 66.88 77 ALA A O 1
ATOM 605 N N . ARG A 1 78 ? 16.385 -8.229 -10.787 1.00 73.62 78 ARG A N 1
ATOM 606 C CA . ARG A 1 78 ? 16.075 -7.471 -12.011 1.00 73.62 78 ARG A CA 1
ATOM 607 C C . ARG A 1 78 ? 14.581 -7.187 -12.158 1.00 73.62 78 ARG A C 1
ATOM 609 O O . ARG A 1 78 ? 13.734 -8.065 -11.989 1.00 73.62 78 ARG A O 1
ATOM 616 N N . GLY A 1 79 ? 14.258 -5.970 -12.588 1.00 78.12 79 GLY A N 1
ATOM 617 C CA . GLY A 1 79 ? 12.881 -5.527 -12.808 1.00 78.12 79 GLY A CA 1
ATOM 618 C C . GLY A 1 79 ? 12.208 -5.037 -11.525 1.00 78.12 79 GLY A C 1
ATOM 619 O O . GLY A 1 79 ? 12.873 -4.616 -10.585 1.00 78.12 79 GLY A O 1
ATOM 620 N N . ARG A 1 80 ? 10.875 -5.082 -11.502 1.00 82.19 80 ARG A N 1
ATOM 621 C CA . ARG A 1 80 ? 10.053 -4.631 -10.366 1.00 82.19 80 ARG A CA 1
ATOM 622 C C . ARG A 1 80 ? 9.864 -5.748 -9.342 1.00 82.19 80 ARG A C 1
ATOM 624 O O . ARG A 1 80 ? 10.064 -6.908 -9.700 1.00 82.19 80 ARG A O 1
ATOM 631 N N . TYR A 1 81 ? 9.482 -5.393 -8.115 1.00 84.69 81 TYR A N 1
ATOM 632 C CA . TYR A 1 81 ? 9.170 -6.325 -7.025 1.00 84.69 81 TYR A CA 1
ATOM 633 C C . TYR A 1 81 ? 7.969 -5.816 -6.232 1.00 84.69 81 TYR A C 1
ATOM 635 O O . TYR A 1 81 ? 7.965 -4.671 -5.771 1.00 84.69 81 TYR A O 1
ATOM 643 N N . CYS A 1 82 ? 6.962 -6.660 -6.049 1.00 85.88 82 CYS A N 1
ATOM 644 C CA . CYS A 1 82 ? 5.803 -6.348 -5.228 1.00 85.88 82 CYS A CA 1
ATOM 645 C C . CYS A 1 82 ? 6.123 -6.535 -3.737 1.00 85.88 82 CYS A C 1
ATOM 647 O O . CYS A 1 82 ? 6.126 -7.642 -3.215 1.00 85.88 82 CYS A O 1
ATOM 649 N N . LEU A 1 83 ? 6.355 -5.433 -3.022 1.00 86.31 83 LEU A N 1
ATOM 650 C CA . LEU A 1 83 ? 6.594 -5.444 -1.573 1.00 86.31 83 LEU A CA 1
ATOM 651 C C . LEU A 1 83 ? 5.280 -5.249 -0.801 1.00 86.31 83 LEU A C 1
ATOM 653 O O . LEU A 1 83 ? 4.996 -4.158 -0.306 1.00 86.31 83 LEU A O 1
ATOM 657 N N . VAL A 1 84 ? 4.451 -6.296 -0.742 1.00 85.62 84 VAL A N 1
ATOM 658 C CA . VAL A 1 84 ? 3.172 -6.292 -0.010 1.00 85.62 84 VAL A CA 1
ATOM 659 C C . VAL A 1 84 ? 3.017 -7.592 0.784 1.00 85.62 84 VAL 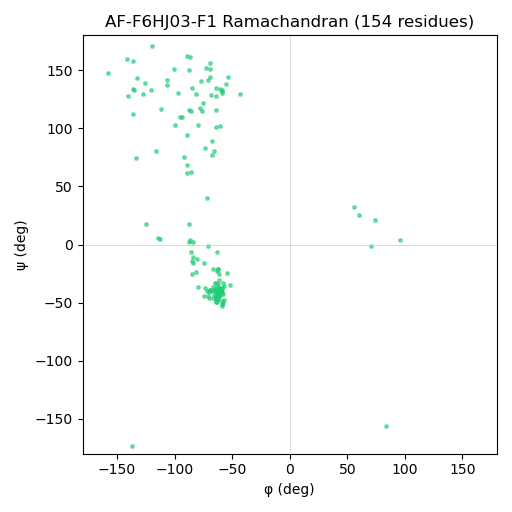A C 1
ATOM 661 O O . VAL A 1 84 ? 2.851 -8.660 0.200 1.00 85.62 84 VAL A O 1
ATOM 664 N N . GLY A 1 85 ? 3.048 -7.496 2.119 1.00 82.56 85 GLY A N 1
ATOM 665 C CA . GLY A 1 85 ? 2.936 -8.653 3.019 1.00 82.56 85 GLY A CA 1
ATOM 666 C C . GLY A 1 85 ? 1.515 -9.218 3.132 1.00 82.56 85 GLY A C 1
ATOM 667 O O . GLY A 1 85 ? 1.315 -10.426 3.055 1.00 82.56 85 GLY A O 1
ATOM 668 N N . SER A 1 86 ? 0.511 -8.351 3.268 1.00 84.50 86 SER A N 1
ATOM 669 C CA . SER A 1 86 ? -0.903 -8.740 3.344 1.00 84.50 86 SER A CA 1
ATOM 670 C C . SER A 1 86 ? -1.806 -7.573 2.952 1.00 84.50 86 SER A C 1
ATOM 672 O O . SER A 1 86 ? -1.477 -6.422 3.245 1.00 84.50 86 SER A O 1
ATOM 674 N N . ILE A 1 87 ? -2.957 -7.864 2.343 1.00 83.94 87 ILE A N 1
ATOM 675 C CA . ILE A 1 87 ? -3.992 -6.871 2.030 1.00 83.94 87 ILE A CA 1
ATOM 676 C C . ILE A 1 87 ? -5.208 -7.155 2.899 1.00 83.94 87 ILE A C 1
ATOM 678 O O . ILE A 1 87 ? -5.839 -8.202 2.775 1.00 83.94 87 ILE A O 1
ATOM 682 N N . LEU A 1 88 ? -5.534 -6.203 3.766 1.00 85.06 88 LEU A N 1
ATOM 683 C CA . LEU A 1 88 ? -6.678 -6.263 4.666 1.00 85.06 88 LEU A CA 1
ATOM 684 C C . LEU A 1 88 ? -7.447 -4.950 4.595 1.00 85.06 88 LEU A C 1
ATOM 686 O O . LEU A 1 88 ? -6.863 -3.872 4.474 1.00 85.06 88 LEU A O 1
ATOM 690 N N . HIS A 1 89 ? -8.769 -5.055 4.677 1.00 85.00 89 HIS A N 1
ATOM 691 C CA . HIS A 1 89 ? -9.628 -3.895 4.851 1.00 85.00 89 HIS A CA 1
ATOM 692 C C . HIS A 1 89 ? -9.434 -3.307 6.256 1.00 85.00 89 HIS A C 1
ATOM 694 O O . HIS A 1 89 ? -9.163 -4.038 7.213 1.00 85.00 89 HIS A O 1
ATOM 700 N N . CYS A 1 90 ? -9.635 -1.994 6.402 1.00 82.81 90 CYS A N 1
ATOM 701 C CA . CYS A 1 90 ? -9.469 -1.291 7.674 1.00 82.81 90 CYS A CA 1
ATOM 702 C C . CYS A 1 90 ? -10.255 -1.939 8.827 1.00 82.81 90 CYS A C 1
ATOM 704 O O . CYS A 1 90 ? -9.754 -1.975 9.946 1.00 82.81 90 CYS A O 1
ATOM 706 N N . SER A 1 91 ? -11.446 -2.496 8.566 1.00 85.19 91 SER A N 1
ATOM 707 C CA . SER A 1 91 ? -12.249 -3.198 9.582 1.00 85.19 91 SER A CA 1
ATOM 708 C C . SER A 1 91 ? -11.523 -4.398 10.192 1.00 85.19 91 SER A C 1
ATOM 710 O O . SER A 1 91 ? -11.584 -4.603 11.401 1.00 85.19 91 SER A O 1
ATOM 712 N N . GLU A 1 92 ? -10.818 -5.185 9.378 1.00 87.44 92 GLU A N 1
ATOM 713 C CA . GLU A 1 92 ? -10.083 -6.357 9.855 1.00 87.44 92 GLU A CA 1
ATOM 714 C C . GLU A 1 92 ? -8.847 -5.932 10.647 1.00 87.44 92 GLU A C 1
ATOM 716 O O . GLU A 1 92 ? -8.587 -6.473 11.721 1.00 87.44 92 GLU A O 1
ATOM 721 N N . THR A 1 93 ? -8.149 -4.887 10.192 1.00 88.38 93 THR A N 1
ATOM 722 C CA . THR A 1 93 ? -7.047 -4.273 10.944 1.00 88.38 93 THR A CA 1
ATOM 723 C C . THR A 1 93 ? -7.512 -3.786 12.319 1.00 88.38 93 THR A C 1
ATOM 725 O O . THR A 1 93 ? -6.834 -4.031 13.317 1.00 88.38 93 THR A O 1
ATOM 728 N N . MET A 1 94 ? -8.693 -3.160 12.405 1.00 87.94 94 MET A N 1
ATOM 729 C CA . MET A 1 94 ? -9.268 -2.724 13.684 1.00 87.94 94 MET A CA 1
ATOM 730 C C . MET A 1 94 ? -9.617 -3.905 14.596 1.00 87.94 94 MET A C 1
ATOM 732 O O . MET A 1 94 ? -9.332 -3.844 15.788 1.00 87.94 94 MET A O 1
ATOM 736 N N . LYS A 1 95 ? -10.155 -5.011 14.062 1.00 89.06 95 LYS A N 1
ATOM 737 C CA . LYS A 1 95 ? -10.411 -6.232 14.853 1.00 89.06 95 LYS A CA 1
ATOM 738 C C . LYS A 1 95 ? -9.125 -6.819 15.438 1.00 89.06 95 LYS A C 1
ATOM 740 O O . LYS A 1 95 ? -9.116 -7.239 16.595 1.00 89.06 95 LYS A O 1
ATOM 745 N N . ILE A 1 96 ? -8.045 -6.843 14.655 1.00 91.06 96 ILE A N 1
ATOM 746 C CA . ILE A 1 96 ? -6.731 -7.308 15.119 1.00 91.06 96 ILE A CA 1
ATOM 747 C C . ILE A 1 96 ? -6.218 -6.389 16.231 1.00 91.06 96 ILE A C 1
ATOM 749 O O . ILE A 1 96 ? -5.853 -6.875 17.301 1.00 91.06 96 ILE A O 1
ATOM 753 N N . LEU A 1 97 ? -6.249 -5.071 16.019 1.00 90.44 97 LEU A N 1
ATOM 754 C CA . LEU A 1 97 ? -5.819 -4.096 17.022 1.00 90.44 97 LEU A CA 1
ATOM 755 C C . LEU A 1 97 ? -6.641 -4.188 18.311 1.00 90.44 97 LEU A C 1
ATOM 757 O O . LEU A 1 97 ? -6.052 -4.194 19.386 1.00 90.44 97 LEU A O 1
ATOM 761 N N . GLN A 1 98 ? -7.964 -4.349 18.225 1.00 90.25 98 GLN A N 1
ATOM 762 C CA . GLN A 1 98 ? -8.832 -4.511 19.395 1.00 90.25 98 GLN A CA 1
ATOM 763 C C . GLN A 1 98 ? -8.489 -5.774 20.194 1.00 90.25 98 GLN A C 1
ATOM 765 O O . GLN A 1 98 ? -8.548 -5.777 21.421 1.00 90.25 98 GLN A O 1
ATOM 770 N N . LYS A 1 99 ? -8.118 -6.860 19.507 1.00 91.44 99 LYS A N 1
ATOM 771 C CA . LYS A 1 99 ? -7.690 -8.106 20.151 1.00 91.44 99 LYS A CA 1
ATOM 772 C C . LYS A 1 99 ? -6.329 -7.959 20.835 1.00 91.44 99 LYS A C 1
ATOM 774 O O . LYS A 1 99 ? -6.140 -8.506 21.918 1.00 91.44 99 LYS A O 1
ATOM 779 N N . LEU A 1 100 ? -5.387 -7.262 20.197 1.00 91.38 100 LEU A N 1
ATOM 780 C CA . LEU A 1 100 ? -4.040 -7.036 20.730 1.00 91.38 100 LEU A CA 1
ATOM 781 C C . LEU A 1 100 ? -4.038 -6.020 21.881 1.00 91.38 100 LEU A C 1
ATOM 783 O O . LEU A 1 100 ? -3.316 -6.204 22.857 1.00 91.38 100 LEU A O 1
ATOM 787 N N . TYR A 1 101 ? -4.875 -4.988 21.787 1.00 90.12 101 TYR A N 1
ATOM 788 C CA . TYR A 1 101 ? -4.958 -3.879 22.733 1.00 90.12 101 TYR A CA 1
ATOM 789 C C . TYR A 1 101 ? -6.417 -3.573 23.107 1.00 90.12 101 TYR A C 1
ATOM 791 O O . TYR A 1 101 ? -6.959 -2.553 22.689 1.00 90.12 101 TYR A O 1
ATOM 799 N N . PRO A 1 102 ? -7.068 -4.404 23.944 1.00 87.38 102 PRO A N 1
ATOM 800 C CA . PRO A 1 102 ? -8.479 -4.215 24.298 1.00 87.38 102 PRO A CA 1
ATOM 801 C C . PRO A 1 102 ? -8.775 -2.910 25.048 1.00 87.38 102 PRO A C 1
ATOM 803 O O . PRO A 1 102 ? -9.910 -2.444 25.042 1.00 87.38 102 PRO A O 1
ATOM 806 N N . ALA A 1 103 ? -7.765 -2.333 25.708 1.00 86.56 103 ALA A N 1
ATOM 807 C CA . ALA A 1 103 ? -7.867 -1.055 26.413 1.00 86.56 103 ALA A CA 1
ATOM 808 C C . ALA A 1 103 ? -7.905 0.157 25.463 1.00 86.56 103 ALA A C 1
ATOM 810 O O . ALA A 1 103 ? -8.286 1.254 25.872 1.00 86.56 103 ALA A O 1
ATOM 811 N N . LEU A 1 104 ? -7.518 -0.031 24.198 1.00 83.19 104 LEU A N 1
ATOM 812 C CA . LEU A 1 104 ? -7.573 1.009 23.187 1.00 83.19 104 LEU A CA 1
ATOM 813 C C . LEU A 1 104 ? -9.034 1.171 22.748 1.00 83.19 104 LEU A C 1
ATOM 815 O O . LEU A 1 104 ? -9.628 0.254 22.187 1.00 83.19 104 LEU A O 1
ATOM 819 N N . ASN A 1 105 ? -9.631 2.330 23.027 1.00 79.81 105 ASN A N 1
ATOM 820 C CA . ASN A 1 105 ? -11.003 2.634 22.613 1.00 79.81 105 ASN A CA 1
ATOM 821 C C . ASN A 1 105 ? -11.038 2.901 21.100 1.00 79.81 105 ASN A C 1
ATOM 823 O O . ASN A 1 105 ? -10.950 4.050 20.663 1.00 79.81 105 ASN A O 1
ATOM 827 N N . LEU A 1 106 ? -11.113 1.837 20.300 1.00 82.88 106 LEU A N 1
ATOM 828 C CA . LEU A 1 106 ? -11.148 1.927 18.844 1.00 82.88 106 LEU A CA 1
ATOM 829 C C . LEU A 1 106 ? -12.579 2.097 18.315 1.00 82.88 106 LEU A C 1
ATOM 831 O O . LEU A 1 106 ? -13.538 1.610 18.915 1.00 82.88 106 LEU A O 1
ATOM 835 N N . PRO A 1 107 ? -12.745 2.777 17.170 1.00 80.88 107 PRO A N 1
ATOM 836 C CA . PRO A 1 107 ? -14.043 2.901 16.526 1.00 80.88 107 PRO A CA 1
ATOM 837 C C . PRO A 1 107 ? -14.524 1.550 15.978 1.00 80.88 107 PRO A C 1
ATOM 839 O O . PRO A 1 107 ? -13.835 0.900 15.196 1.00 80.88 107 PRO A O 1
ATOM 842 N N . GLU A 1 108 ? -15.751 1.163 16.332 1.00 75.69 108 GLU A N 1
ATOM 843 C CA . GLU A 1 108 ? -16.394 -0.059 15.821 1.00 75.69 108 GLU A CA 1
ATOM 844 C C . GLU A 1 108 ? -17.074 0.132 14.456 1.00 75.69 108 GLU A C 1
ATOM 846 O O . GLU A 1 108 ? -17.405 -0.842 13.781 1.00 75.69 108 GLU A O 1
ATOM 851 N N . LYS A 1 109 ? -17.309 1.383 14.041 1.00 78.94 109 LYS A N 1
ATOM 852 C CA . LYS A 1 109 ? -18.042 1.708 12.811 1.00 78.94 109 LYS A CA 1
ATOM 853 C C . LYS A 1 109 ? -17.111 2.219 11.721 1.00 78.94 109 LYS A C 1
ATOM 855 O O . LYS A 1 109 ? -16.243 3.054 11.973 1.00 78.94 109 LYS A O 1
ATOM 860 N N . CYS A 1 110 ? -17.338 1.741 10.501 1.00 76.94 110 CYS A N 1
ATOM 861 C CA . CYS A 1 110 ? -16.702 2.286 9.308 1.00 76.94 110 CYS A CA 1
ATOM 862 C C . CYS A 1 110 ? -17.235 3.693 9.006 1.00 76.94 110 CYS A C 1
ATOM 864 O O . CYS A 1 110 ? -18.326 4.069 9.434 1.00 76.94 110 CYS A O 1
ATOM 866 N N . ALA A 1 111 ? -16.437 4.478 8.281 1.00 79.44 111 ALA A N 1
ATOM 867 C CA . ALA A 1 111 ? -16.799 5.845 7.912 1.00 79.44 111 ALA A CA 1
ATOM 868 C C . ALA A 1 111 ? -17.991 5.905 6.938 1.00 79.44 111 ALA A C 1
ATOM 870 O O . ALA A 1 111 ? -18.648 6.941 6.846 1.00 79.44 111 ALA A O 1
ATOM 871 N N . ASP A 1 112 ? -18.271 4.811 6.227 1.00 81.38 112 ASP A N 1
ATOM 872 C CA . ASP A 1 112 ? -19.440 4.647 5.377 1.00 81.38 112 ASP A CA 1
ATOM 873 C C . ASP A 1 112 ? -20.096 3.265 5.552 1.00 81.38 112 ASP A C 1
ATOM 875 O O . ASP A 1 112 ? -19.474 2.303 6.003 1.00 81.38 112 ASP A O 1
ATOM 879 N N . ASP A 1 113 ? -21.383 3.186 5.197 1.00 79.06 113 ASP A N 1
ATOM 880 C CA . ASP A 1 113 ? -22.179 1.948 5.188 1.00 79.06 113 ASP A CA 1
ATOM 881 C C . ASP A 1 113 ? -22.047 1.189 3.853 1.00 79.06 113 ASP A C 1
ATOM 883 O O . ASP A 1 113 ? -22.898 0.372 3.487 1.00 79.06 113 ASP A O 1
ATOM 887 N N . LYS A 1 114 ? -21.018 1.506 3.057 1.00 78.31 114 LYS A N 1
ATOM 888 C CA . LYS A 1 114 ? -20.821 0.871 1.755 1.00 78.31 114 LYS A CA 1
ATOM 889 C C . LYS A 1 114 ? -20.338 -0.568 1.943 1.00 78.31 114 LYS A C 1
ATOM 891 O O . LYS A 1 114 ? -19.664 -0.870 2.929 1.00 78.31 114 LYS A O 1
ATOM 896 N N . PRO A 1 115 ? -20.644 -1.467 0.990 1.00 76.19 115 PRO A N 1
ATOM 897 C CA . PRO A 1 115 ? -20.037 -2.788 0.981 1.00 76.19 115 PRO A CA 1
ATOM 898 C C . PRO A 1 115 ? -18.516 -2.648 0.986 1.00 76.19 115 PRO A C 1
ATOM 900 O O . PRO A 1 115 ? -17.977 -1.801 0.269 1.00 76.19 115 PRO A O 1
ATOM 903 N N . TYR A 1 116 ? -17.837 -3.483 1.769 1.00 73.06 116 TYR A N 1
ATOM 904 C CA . TYR A 1 116 ? -16.381 -3.500 1.770 1.00 73.06 116 TYR A CA 1
ATOM 905 C C . TYR A 1 116 ? -15.861 -3.809 0.375 1.00 73.06 116 TYR A C 1
ATOM 907 O O . TYR A 1 116 ? -16.332 -4.738 -0.289 1.00 73.06 116 TYR A O 1
ATOM 915 N N . GLU A 1 117 ? -14.881 -3.022 -0.058 1.00 69.50 117 GLU A N 1
ATOM 916 C CA . GLU A 1 117 ? -14.168 -3.329 -1.285 1.00 69.50 117 GLU A CA 1
ATOM 917 C C . GLU A 1 117 ? -13.487 -4.697 -1.131 1.00 69.50 117 GLU A C 1
ATOM 919 O O . GLU A 1 117 ? -12.888 -4.973 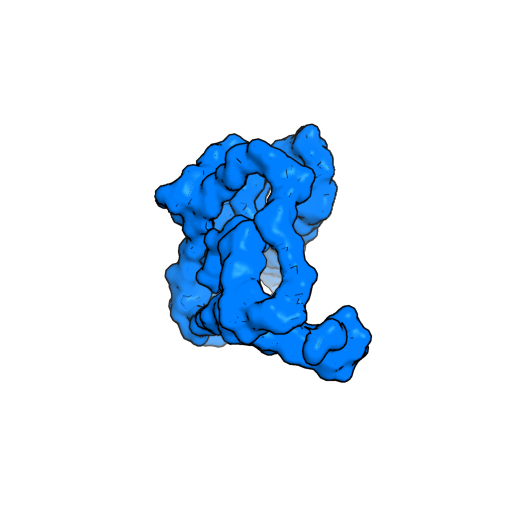-0.082 1.00 69.50 117 GLU A O 1
ATOM 924 N N . PRO A 1 118 ? -13.599 -5.579 -2.139 1.00 72.50 118 PRO A N 1
ATOM 925 C CA . PRO A 1 118 ? -12.977 -6.885 -2.073 1.00 72.50 118 PRO A CA 1
ATOM 926 C C . PRO A 1 118 ? -11.465 -6.736 -1.896 1.00 72.50 118 PRO A C 1
ATOM 928 O O . PRO A 1 118 ? -10.793 -6.006 -2.628 1.00 72.50 118 PRO A O 1
ATOM 931 N N . THR A 1 119 ? -10.916 -7.450 -0.917 1.00 79.56 119 THR A N 1
ATOM 932 C CA . THR A 1 119 ? -9.468 -7.619 -0.810 1.00 79.56 119 THR A CA 1
ATOM 933 C C . THR A 1 119 ? -9.003 -8.495 -1.962 1.00 79.56 119 THR A C 1
ATOM 935 O O . THR A 1 119 ? -9.716 -9.408 -2.341 1.00 79.56 119 THR A O 1
ATOM 938 N N . HIS A 1 120 ? -7.826 -8.230 -2.520 1.00 82.81 120 HIS A N 1
ATOM 939 C CA . HIS A 1 120 ? -7.186 -9.049 -3.553 1.00 82.81 120 HIS A CA 1
ATOM 940 C C . HIS A 1 120 ? -5.840 -9.557 -3.032 1.00 82.81 120 HIS A C 1
ATOM 942 O O . HIS A 1 120 ? -5.370 -9.120 -1.978 1.00 82.81 120 HIS A O 1
ATOM 948 N N . MET A 1 121 ? -5.206 -10.471 -3.762 1.00 85.81 121 MET A N 1
ATOM 949 C CA . MET A 1 121 ? -3.896 -11.006 -3.397 1.00 85.81 121 MET A CA 1
ATOM 950 C C . MET A 1 121 ? -2.792 -10.333 -4.207 1.00 85.81 121 MET A C 1
ATOM 952 O O . MET A 1 121 ? -3.000 -9.922 -5.346 1.00 85.81 121 MET A O 1
ATOM 956 N N . VAL A 1 122 ? -1.597 -10.243 -3.626 1.00 87.25 122 VAL A N 1
ATOM 957 C CA . VAL A 1 122 ? -0.388 -9.792 -4.323 1.00 87.25 122 VAL A CA 1
ATOM 958 C C . VAL A 1 122 ? 0.650 -10.905 -4.267 1.00 87.25 122 VAL A C 1
ATOM 960 O O . VAL A 1 122 ? 0.873 -11.496 -3.210 1.00 87.25 122 VAL A O 1
ATOM 963 N N . SER A 1 123 ? 1.270 -11.204 -5.408 1.00 88.81 123 SER A N 1
ATOM 964 C CA . SER A 1 123 ? 2.333 -12.195 -5.503 1.00 88.81 123 SER A CA 1
ATOM 965 C C . SER A 1 123 ? 3.548 -11.757 -4.691 1.00 88.81 123 SER A C 1
ATOM 967 O O . SER A 1 123 ? 3.992 -10.613 -4.759 1.00 88.81 123 SER A O 1
ATOM 969 N N . GLN A 1 124 ? 4.091 -12.705 -3.933 1.00 89.69 124 GLN A N 1
ATOM 970 C CA . GLN A 1 124 ? 5.319 -12.555 -3.151 1.00 89.69 124 GLN A CA 1
ATOM 971 C C . GLN A 1 124 ? 6.436 -13.464 -3.669 1.00 89.69 124 GLN A C 1
ATOM 973 O O . GLN A 1 124 ? 7.487 -13.572 -3.040 1.00 89.69 124 GLN A O 1
ATOM 978 N N . GLU A 1 125 ? 6.213 -14.166 -4.782 1.00 89.19 125 GLU A N 1
ATOM 979 C CA . GLU A 1 125 ? 7.159 -15.144 -5.323 1.00 89.19 125 GLU A CA 1
ATOM 980 C C . GLU A 1 125 ? 8.510 -14.488 -5.618 1.00 89.19 125 GLU A C 1
ATOM 982 O O . GLU A 1 125 ? 9.559 -14.944 -5.157 1.00 89.19 125 GLU A O 1
ATOM 987 N N . LYS A 1 126 ? 8.476 -13.345 -6.308 1.00 86.50 126 LYS A N 1
ATOM 988 C CA . LYS A 1 126 ? 9.682 -12.640 -6.721 1.00 86.50 126 LYS A CA 1
ATOM 989 C C . LYS A 1 126 ? 10.465 -12.079 -5.535 1.00 86.50 126 LYS A C 1
ATOM 991 O O . LYS A 1 126 ? 11.689 -12.170 -5.509 1.00 86.50 126 LYS A O 1
ATOM 996 N N . THR A 1 127 ? 9.784 -11.551 -4.523 1.00 86.38 127 THR A N 1
ATOM 997 C CA . THR A 1 127 ? 10.421 -11.068 -3.286 1.00 86.38 127 THR A CA 1
ATOM 998 C C . THR A 1 127 ? 10.986 -12.204 -2.441 1.00 86.38 127 THR A C 1
ATOM 1000 O O . THR A 1 127 ? 12.106 -12.088 -1.949 1.00 86.38 127 THR A O 1
ATOM 1003 N N . LYS A 1 128 ? 10.285 -13.341 -2.346 1.00 87.44 128 LYS A N 1
ATOM 1004 C CA . LYS A 1 128 ? 10.795 -14.534 -1.652 1.00 87.44 128 LYS A CA 1
ATOM 1005 C C . LYS A 1 128 ? 12.023 -15.113 -2.349 1.00 87.44 128 LYS A C 1
ATOM 1007 O O . LYS A 1 128 ? 12.938 -15.571 -1.675 1.00 87.44 128 LYS A O 1
ATOM 1012 N N . SER A 1 129 ? 12.103 -15.019 -3.680 1.00 87.00 129 SER A N 1
ATOM 1013 C CA . SER A 1 129 ? 13.304 -15.425 -4.427 1.00 87.00 129 SER A CA 1
ATOM 1014 C C . SER A 1 129 ? 14.555 -14.603 -4.073 1.00 87.00 129 SER A C 1
ATOM 1016 O O . SER A 1 129 ? 15.673 -15.076 -4.260 1.00 87.00 129 SER A O 1
ATOM 1018 N N . LEU A 1 130 ? 14.377 -13.397 -3.515 1.00 82.88 130 LEU A N 1
ATOM 1019 C CA . LEU A 1 130 ? 15.457 -12.562 -2.982 1.00 82.88 130 LEU A CA 1
ATOM 1020 C C . LEU A 1 130 ? 15.794 -12.860 -1.510 1.00 82.88 130 LEU A C 1
ATOM 1022 O O . LEU A 1 130 ? 16.642 -12.176 -0.942 1.00 82.88 130 LEU A O 1
ATOM 1026 N N . GLY A 1 131 ? 15.138 -13.843 -0.882 1.00 84.62 131 GLY A N 1
ATOM 1027 C CA . GLY A 1 131 ? 15.293 -14.138 0.545 1.00 84.62 131 GLY A CA 1
ATOM 1028 C C . GLY A 1 131 ? 14.615 -13.119 1.465 1.00 84.62 131 GLY A C 1
ATOM 1029 O O . GLY A 1 131 ? 15.012 -12.989 2.619 1.00 84.62 131 GLY A O 1
ATOM 1030 N N . ILE A 1 132 ? 13.632 -12.363 0.961 1.00 85.06 132 ILE A N 1
ATOM 1031 C CA . ILE A 1 132 ? 12.853 -11.423 1.772 1.00 85.06 132 ILE A CA 1
ATOM 1032 C C . ILE A 1 132 ? 11.675 -12.168 2.398 1.00 85.06 132 ILE A C 1
ATOM 1034 O O . ILE A 1 132 ? 10.757 -12.590 1.690 1.00 85.06 132 ILE A O 1
ATOM 1038 N N . ASP A 1 133 ? 11.683 -12.248 3.725 1.00 87.19 133 ASP A N 1
ATOM 1039 C CA . ASP A 1 133 ? 10.549 -12.697 4.525 1.00 87.19 133 ASP A CA 1
ATOM 1040 C C . ASP A 1 133 ? 9.769 -11.489 5.051 1.00 87.19 133 ASP A C 1
ATOM 1042 O O . ASP A 1 133 ? 10.337 -10.539 5.594 1.00 87.19 133 ASP A O 1
ATOM 1046 N N . PHE A 1 134 ? 8.450 -11.508 4.867 1.00 88.38 134 PHE A N 1
ATOM 1047 C CA . PHE A 1 134 ? 7.580 -10.447 5.363 1.00 88.38 134 PHE A CA 1
ATOM 1048 C C . PHE A 1 134 ? 7.271 -10.667 6.842 1.00 88.38 134 PHE A C 1
ATOM 1050 O O . PHE A 1 134 ? 6.810 -11.741 7.231 1.00 88.38 134 PHE A O 1
ATOM 1057 N N . THR A 1 135 ? 7.456 -9.623 7.648 1.00 90.94 135 THR A N 1
ATOM 1058 C CA . THR A 1 135 ? 6.977 -9.591 9.032 1.00 90.94 135 THR A CA 1
ATOM 1059 C C . THR A 1 135 ? 5.454 -9.782 9.058 1.00 90.94 135 THR A C 1
ATOM 1061 O O . THR A 1 135 ? 4.754 -9.106 8.292 1.00 90.94 135 THR A O 1
ATOM 1064 N N . PRO A 1 136 ? 4.917 -10.673 9.914 1.00 92.25 136 PRO A N 1
ATOM 1065 C CA . PRO A 1 136 ? 3.478 -10.824 10.101 1.00 92.25 136 PRO A CA 1
ATOM 1066 C C . PRO A 1 136 ? 2.806 -9.493 10.448 1.00 92.25 136 PRO A C 1
ATOM 1068 O O . PRO A 1 136 ? 3.370 -8.662 11.167 1.00 92.25 136 PRO A O 1
ATOM 1071 N N . LEU A 1 137 ? 1.583 -9.284 9.958 1.00 89.69 137 LEU A N 1
ATOM 1072 C CA . LEU A 1 137 ? 0.892 -8.011 10.154 1.00 89.69 137 LEU A CA 1
ATOM 1073 C C . LEU A 1 137 ? 0.650 -7.716 11.638 1.00 89.69 137 LEU A C 1
ATOM 1075 O O . LEU A 1 137 ? 0.777 -6.573 12.059 1.00 89.69 137 LEU A O 1
ATOM 1079 N N . GLU A 1 138 ? 0.320 -8.730 12.434 1.00 91.38 138 GLU A N 1
ATOM 1080 C CA . GLU A 1 138 ? 0.074 -8.596 13.869 1.00 91.38 138 GLU A CA 1
ATOM 1081 C C . GLU A 1 138 ? 1.301 -8.057 14.610 1.00 91.38 138 GLU A C 1
ATOM 1083 O O . GLU A 1 138 ? 1.165 -7.218 15.499 1.00 91.38 138 GLU A O 1
ATOM 1088 N N . GLU A 1 139 ? 2.494 -8.512 14.225 1.00 92.75 139 GLU A N 1
ATOM 1089 C CA . GLU A 1 139 ? 3.761 -8.047 14.788 1.00 92.75 139 GLU A CA 1
ATOM 1090 C C . GLU A 1 139 ? 4.053 -6.610 14.344 1.00 92.75 139 GLU A C 1
ATOM 1092 O O . GLU A 1 139 ? 4.302 -5.748 15.182 1.00 92.75 139 GLU A O 1
ATOM 1097 N N . SER A 1 140 ? 3.876 -6.304 13.054 1.00 91.75 140 SER A N 1
ATOM 1098 C CA . SER A 1 140 ? 4.038 -4.939 12.537 1.00 91.75 140 SER A CA 1
ATOM 1099 C C . SER A 1 140 ? 3.073 -3.933 13.186 1.00 91.75 140 SER A C 1
ATOM 1101 O O . SER A 1 140 ? 3.461 -2.805 13.507 1.00 91.75 140 SER A O 1
ATOM 1103 N N . LEU A 1 141 ? 1.819 -4.331 13.422 1.00 92.25 141 LEU A N 1
ATOM 1104 C CA . LEU A 1 141 ? 0.829 -3.515 14.125 1.00 92.25 141 LEU A CA 1
ATOM 1105 C C . LEU A 1 141 ? 1.224 -3.297 15.584 1.00 92.25 141 LEU A C 1
ATOM 1107 O O . LEU A 1 141 ? 1.129 -2.172 16.073 1.00 92.25 141 LEU A O 1
ATOM 1111 N N . LYS A 1 142 ? 1.690 -4.350 16.263 1.00 93.62 142 LYS A N 1
ATOM 1112 C CA . LYS A 1 142 ? 2.178 -4.267 17.639 1.00 93.62 142 LYS A CA 1
ATOM 1113 C C . LYS A 1 142 ? 3.333 -3.272 17.746 1.00 93.62 142 LYS A C 1
ATOM 1115 O O . LYS A 1 142 ? 3.231 -2.315 18.506 1.00 93.62 142 LYS A O 1
ATOM 1120 N N . ASP A 1 143 ? 4.364 -3.425 16.921 1.00 93.81 143 ASP A N 1
ATOM 1121 C CA . ASP A 1 143 ? 5.527 -2.531 16.912 1.00 93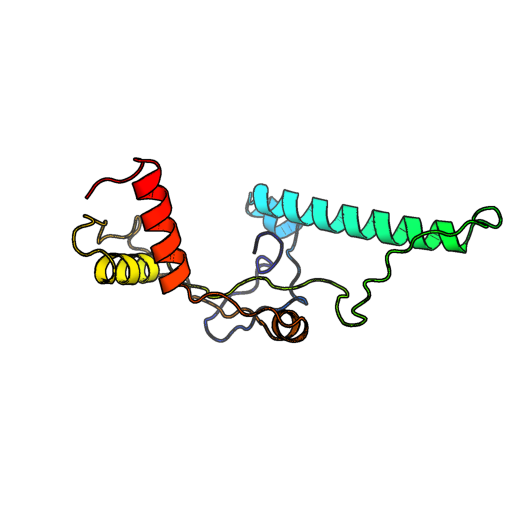.81 143 ASP A CA 1
ATOM 1122 C C . ASP A 1 143 ? 5.130 -1.075 16.634 1.00 93.81 143 ASP A C 1
ATOM 1124 O O . ASP A 1 143 ? 5.651 -0.144 17.251 1.00 93.81 143 ASP A O 1
ATOM 1128 N N . THR A 1 144 ? 4.151 -0.865 15.748 1.00 93.06 144 THR A N 1
ATOM 1129 C CA . THR A 1 144 ? 3.619 0.472 15.452 1.00 93.06 144 THR A CA 1
ATOM 1130 C C . THR A 1 144 ? 2.933 1.090 16.673 1.00 93.06 144 THR A C 1
ATOM 1132 O O . THR A 1 144 ? 3.201 2.246 17.002 1.00 93.06 144 THR A O 1
ATOM 1135 N N . VAL A 1 145 ? 2.065 0.343 17.365 1.00 92.75 145 VAL A N 1
ATOM 1136 C CA . VAL A 1 145 ? 1.364 0.830 18.566 1.00 92.75 145 VAL A CA 1
ATOM 1137 C C . VAL A 1 145 ? 2.350 1.131 19.693 1.00 92.75 145 VAL A C 1
ATOM 1139 O O . VAL A 1 145 ? 2.261 2.192 20.313 1.00 92.75 145 VAL A O 1
ATOM 1142 N N . GLU A 1 146 ? 3.322 0.248 19.929 1.00 93.19 146 GLU A N 1
ATOM 1143 C CA . GLU A 1 146 ? 4.363 0.462 20.937 1.00 93.19 146 GLU A CA 1
ATOM 1144 C C . GLU A 1 146 ? 5.204 1.707 20.608 1.00 93.19 146 GLU A C 1
ATOM 1146 O O . GLU A 1 146 ? 5.396 2.557 21.478 1.00 93.19 146 GLU A O 1
ATOM 1151 N N . SER A 1 147 ? 5.610 1.895 19.345 1.00 94.25 147 SER A N 1
ATOM 1152 C CA . SER A 1 147 ? 6.370 3.082 18.922 1.00 94.25 147 SER A CA 1
ATOM 1153 C C . SER A 1 147 ? 5.574 4.383 19.079 1.00 94.25 147 SER A C 1
ATOM 1155 O O . SER A 1 147 ? 6.120 5.419 19.469 1.00 94.25 147 SER A O 1
ATOM 1157 N N . LEU A 1 148 ? 4.265 4.352 18.809 1.00 93.06 148 LEU A N 1
ATOM 1158 C CA . LEU A 1 148 ? 3.384 5.498 19.041 1.00 93.06 148 LEU A CA 1
ATOM 1159 C C . LEU A 1 148 ? 3.228 5.811 20.535 1.00 93.06 148 LEU A C 1
ATOM 1161 O O . LEU A 1 148 ? 3.192 6.989 20.904 1.00 93.06 148 LEU A O 1
ATOM 1165 N N . ARG A 1 149 ? 3.186 4.783 21.392 1.00 89.69 149 ARG A N 1
ATOM 1166 C CA . ARG A 1 149 ? 3.149 4.939 22.853 1.00 89.69 149 ARG A CA 1
ATOM 1167 C C . ARG A 1 149 ? 4.447 5.544 23.385 1.00 89.69 149 ARG A C 1
ATOM 1169 O O . ARG A 1 149 ? 4.397 6.502 24.146 1.00 89.69 149 ARG A O 1
ATOM 1176 N N . GLU A 1 150 ? 5.604 5.051 22.941 1.00 94.50 150 GLU A N 1
ATOM 1177 C CA . GLU A 1 150 ? 6.925 5.584 23.321 1.00 94.50 150 GLU A CA 1
ATOM 1178 C C . GLU A 1 150 ? 7.091 7.066 22.966 1.00 94.50 150 GLU A C 1
ATOM 1180 O O . GLU A 1 150 ? 7.740 7.828 23.682 1.00 94.50 150 GLU A O 1
ATOM 1185 N N . ARG A 1 151 ? 6.469 7.493 21.865 1.00 94.50 151 ARG A N 1
ATOM 1186 C CA . ARG A 1 151 ? 6.468 8.887 21.408 1.00 94.50 151 ARG A CA 1
ATOM 1187 C C . ARG A 1 151 ? 5.357 9.738 22.032 1.00 94.50 151 ARG A C 1
ATOM 1189 O O . ARG A 1 151 ? 5.244 10.910 21.683 1.00 94.50 151 ARG A O 1
ATOM 1196 N N . ASN A 1 152 ? 4.568 9.184 22.954 1.00 90.38 152 ASN A N 1
ATOM 1197 C CA . ASN A 1 152 ? 3.435 9.837 23.618 1.00 90.38 152 ASN A CA 1
ATOM 1198 C C . ASN A 1 152 ? 2.320 10.311 22.664 1.00 90.38 152 ASN A C 1
ATOM 1200 O O . ASN A 1 152 ? 1.583 11.239 22.991 1.00 90.38 152 ASN A O 1
ATOM 1204 N N . PHE A 1 153 ? 2.176 9.690 21.488 1.00 88.88 153 PHE A N 1
ATOM 1205 C CA . PHE A 1 153 ? 1.056 9.977 20.579 1.00 88.88 153 PHE A CA 1
ATOM 1206 C C . PHE A 1 153 ? -0.226 9.246 20.973 1.00 88.88 153 PHE A C 1
ATOM 1208 O O . PHE A 1 153 ? -1.316 9.672 20.597 1.00 88.88 153 PHE A O 1
ATOM 1215 N N . VAL A 1 154 ? -0.098 8.142 21.709 1.00 82.81 154 VAL A N 1
ATOM 1216 C CA . VAL A 1 154 ? -1.220 7.331 22.176 1.00 82.81 154 VAL A CA 1
ATOM 1217 C C . VAL A 1 154 ? -0.977 6.980 23.641 1.00 82.81 154 VAL A C 1
ATOM 1219 O O . VAL A 1 154 ? 0.123 6.568 24.006 1.00 82.81 154 VAL A O 1
ATOM 1222 N N . SER A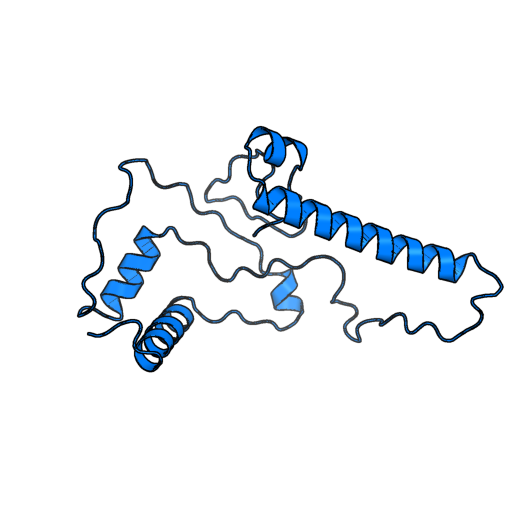 1 155 ? -2.000 7.152 24.475 1.00 75.56 155 SER A N 1
ATOM 1223 C CA . SER A 1 155 ? -1.992 6.786 25.889 1.00 75.56 155 SER A CA 1
ATOM 1224 C C . SER A 1 155 ? -3.200 5.905 26.198 1.00 75.56 155 SER A C 1
ATOM 1226 O O . SER A 1 155 ? -4.329 6.231 25.830 1.00 75.56 155 SER A O 1
ATOM 1228 N N . PHE A 1 156 ? -2.945 4.769 26.839 1.00 73.44 156 PHE A N 1
ATOM 1229 C CA . PHE A 1 156 ? -3.943 3.836 27.355 1.00 73.44 156 PHE A CA 1
ATOM 1230 C C . PHE A 1 156 ? -3.325 3.004 28.477 1.00 7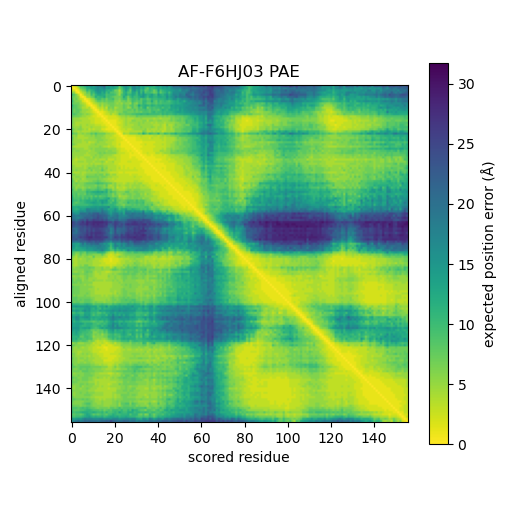3.44 156 PHE A C 1
ATOM 1232 O O . PHE A 1 156 ? -2.079 2.857 28.479 1.00 73.44 156 PHE A O 1
#

Organism: Vitis vinifera (NCBI:txid29760)